Protein AF-A0A060XKL8-F1 (afdb_monomer_lite)

Radius of gyration: 13.17 Å; chains: 1; bounding box: 28×23×32 Å

Sequence (56 aa):
GLLIVPRISKQTAGGRAFSYRAPFLWNGLPTHVRDANSVSTFKSLLKTHLFSGSYD

Secondary structure (DSSP, 8-state):
-PPP-PPPS-TTTTTTSHHHHHHHHHHTS-HHHHT-SSHHHHHHHHHHHHHHHHH-

pLDDT: mean 90.71, std 7.71, range [54.66, 97.19]

Structure (mmCIF, N/CA/C/O backbone):
data_AF-A0A060XKL8-F1
#
_entry.id   AF-A0A060XKL8-F1
#
loop_
_atom_site.group_PDB
_atom_site.id
_atom_site.type_symbol
_atom_site.label_atom_id
_atom_site.label_alt_id
_atom_site.label_comp_id
_atom_site.label_asym_id
_atom_site.label_entity_id
_atom_site.label_seq_id
_atom_site.pdbx_PDB_ins_code
_atom_site.Cartn_x
_atom_site.Cartn_y
_atom_site.Cartn_z
_atom_site.occupancy
_atom_site.B_iso_or_equiv
_atom_site.auth_seq_id
_atom_site.auth_comp_id
_atom_site.auth_asym_id
_atom_site.auth_atom_id
_atom_site.pdbx_PDB_model_num
ATOM 1 N N . GLY A 1 1 ? -8.596 -0.658 -3.869 1.00 80.56 1 GLY A N 1
ATOM 2 C CA . GLY A 1 1 ? -8.432 -1.082 -5.286 1.00 80.56 1 GLY A CA 1
ATOM 3 C C . GLY A 1 1 ? -6.986 -1.460 -5.606 1.00 80.56 1 GLY A C 1
ATOM 4 O O . GLY A 1 1 ? -6.096 -1.080 -4.848 1.00 80.56 1 GLY A O 1
ATOM 5 N N . LEU A 1 2 ? -6.746 -2.233 -6.677 1.00 92.38 2 LEU A N 1
ATOM 6 C CA . LEU A 1 2 ? -5.396 -2.590 -7.164 1.00 92.38 2 LEU A CA 1
ATOM 7 C C . LEU A 1 2 ? -4.856 -1.529 -8.134 1.00 92.38 2 LEU A C 1
ATOM 9 O O . LEU A 1 2 ? -5.626 -0.907 -8.862 1.00 92.38 2 LEU A O 1
ATOM 13 N N . LEU A 1 3 ? -3.537 -1.343 -8.144 1.00 93.94 3 LEU A N 1
ATOM 14 C CA . LEU A 1 3 ? -2.841 -0.400 -9.021 1.00 93.94 3 LEU A CA 1
ATOM 15 C C . LEU A 1 3 ? -2.223 -1.121 -10.227 1.00 93.94 3 LEU A C 1
ATOM 17 O O . LEU A 1 3 ? -1.840 -2.287 -10.138 1.00 93.94 3 LEU A O 1
ATOM 21 N N . ILE A 1 4 ? -2.085 -0.423 -11.353 1.00 95.00 4 ILE A N 1
ATOM 22 C CA . ILE A 1 4 ? -1.428 -0.969 -12.548 1.00 95.00 4 ILE A CA 1
ATOM 23 C C . ILE A 1 4 ? 0.085 -1.011 -12.307 1.00 95.00 4 ILE A C 1
ATOM 25 O O . ILE A 1 4 ? 0.696 0.013 -12.009 1.00 95.00 4 ILE A O 1
ATOM 29 N N . VAL A 1 5 ? 0.694 -2.188 -12.460 1.00 94.19 5 VAL A N 1
ATOM 30 C CA . VAL A 1 5 ? 2.153 -2.353 -12.403 1.00 94.19 5 VAL A CA 1
ATOM 31 C C . VAL A 1 5 ? 2.706 -2.249 -13.830 1.00 94.19 5 VAL A C 1
ATOM 33 O O . VAL A 1 5 ? 2.376 -3.098 -14.661 1.00 94.19 5 VAL A O 1
ATOM 36 N N . PRO A 1 6 ? 3.521 -1.230 -14.162 1.00 92.25 6 PRO A N 1
ATOM 37 C CA . PRO A 1 6 ? 4.074 -1.083 -15.502 1.00 92.25 6 PRO A CA 1
ATOM 38 C C . PRO A 1 6 ? 5.038 -2.226 -15.827 1.00 92.25 6 PRO A C 1
ATOM 40 O O . PRO A 1 6 ? 5.767 -2.718 -14.966 1.00 92.25 6 PRO A O 1
ATOM 43 N N . ARG A 1 7 ? 5.097 -2.625 -17.098 1.00 90.88 7 ARG A N 1
ATOM 44 C CA . ARG A 1 7 ? 6.112 -3.578 -17.551 1.00 90.88 7 ARG A CA 1
ATOM 45 C C . ARG A 1 7 ? 7.473 -2.885 -17.570 1.00 90.88 7 ARG A C 1
ATOM 47 O O . ARG A 1 7 ? 7.649 -1.873 -18.242 1.00 90.88 7 ARG A O 1
ATOM 54 N N . ILE A 1 8 ? 8.446 -3.452 -16.867 1.00 90.19 8 ILE A N 1
ATOM 55 C CA . ILE A 1 8 ? 9.832 -2.979 -16.870 1.00 90.19 8 ILE A CA 1
ATOM 56 C C . ILE A 1 8 ? 10.699 -3.903 -17.725 1.00 90.19 8 ILE A C 1
ATOM 58 O O . ILE A 1 8 ? 10.555 -5.120 -17.681 1.00 90.19 8 ILE A O 1
ATOM 62 N N . SER A 1 9 ? 11.616 -3.325 -18.499 1.00 81.50 9 SER A N 1
ATOM 63 C CA . SER A 1 9 ? 12.604 -4.098 -19.268 1.00 81.50 9 SER A CA 1
ATOM 64 C C . SER A 1 9 ? 13.841 -4.437 -18.424 1.00 81.50 9 SER A C 1
ATOM 66 O O . SER A 1 9 ? 14.376 -5.538 -18.510 1.00 81.50 9 SER A O 1
ATOM 68 N N . LYS A 1 10 ? 14.273 -3.515 -17.551 1.00 85.12 10 LYS A N 1
ATOM 69 C CA . LYS A 1 10 ? 15.430 -3.701 -16.664 1.00 85.12 10 LYS A CA 1
ATOM 70 C C . LYS A 1 10 ? 14.966 -3.918 -15.227 1.00 85.12 10 LYS A C 1
ATOM 72 O O . LYS A 1 10 ? 14.511 -2.972 -14.588 1.00 85.12 10 LYS A O 1
ATOM 77 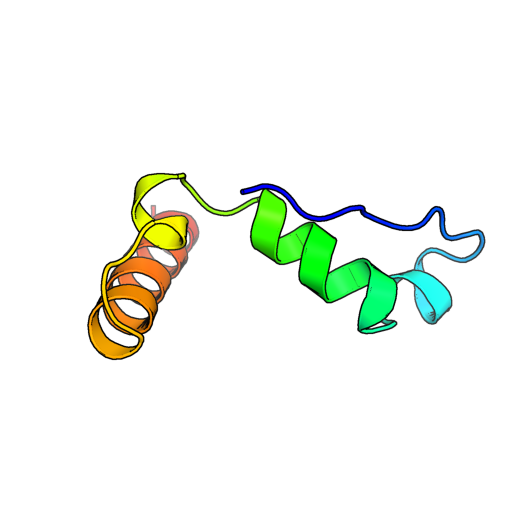N N . GLN A 1 11 ? 15.132 -5.131 -14.699 1.00 77.50 11 GLN A N 1
ATOM 78 C CA . GLN A 1 11 ? 14.707 -5.473 -13.333 1.00 77.50 11 GLN A CA 1
ATOM 79 C C . GLN A 1 11 ? 15.427 -4.663 -12.245 1.00 77.50 11 GLN A C 1
ATOM 81 O O . GLN A 1 11 ? 14.840 -4.346 -11.217 1.00 77.50 11 GLN A O 1
ATOM 86 N N . THR A 1 12 ? 16.682 -4.273 -12.475 1.00 78.38 12 THR A N 1
ATOM 87 C CA . THR A 1 12 ? 17.469 -3.494 -11.512 1.00 78.38 12 THR A CA 1
ATOM 88 C C . THR A 1 12 ? 17.116 -2.008 -11.557 1.00 78.38 12 THR A C 1
ATOM 90 O O . THR A 1 12 ? 16.513 -1.491 -10.621 1.00 78.38 12 THR A O 1
ATOM 93 N N . ALA A 1 13 ? 17.451 -1.313 -12.647 1.00 78.12 13 ALA A N 1
ATOM 94 C CA . ALA A 1 13 ? 17.208 0.125 -12.773 1.00 78.12 13 ALA A CA 1
ATOM 95 C C . ALA A 1 13 ? 15.707 0.460 -12.867 1.00 78.12 13 ALA A C 1
ATOM 97 O O . ALA A 1 13 ? 15.224 1.342 -12.166 1.00 78.12 13 ALA A O 1
ATOM 98 N N . GLY A 1 14 ? 14.953 -0.280 -13.687 1.00 78.50 14 GLY A N 1
ATOM 99 C CA . GLY A 1 14 ? 13.510 -0.083 -13.845 1.00 78.50 14 GLY A CA 1
ATOM 100 C C . GLY A 1 14 ? 12.701 -0.583 -12.649 1.00 78.50 14 GLY A C 1
ATOM 101 O O . GLY A 1 14 ? 11.725 0.053 -12.269 1.00 78.50 14 GLY A O 1
ATOM 102 N N . GLY A 1 15 ? 13.125 -1.669 -11.996 1.00 82.31 15 GLY A N 1
ATOM 103 C CA . GLY A 1 15 ? 12.409 -2.226 -10.841 1.00 82.31 15 GLY A CA 1
ATOM 104 C C . GLY A 1 15 ? 12.553 -1.423 -9.549 1.00 82.31 15 GLY A C 1
ATOM 105 O O . GLY A 1 15 ? 11.748 -1.589 -8.632 1.00 82.31 15 GLY A O 1
ATOM 106 N N . ARG A 1 16 ? 13.545 -0.527 -9.476 1.00 87.69 16 ARG A N 1
ATOM 107 C CA . ARG A 1 16 ? 13.698 0.447 -8.383 1.00 87.69 16 ARG A CA 1
ATOM 108 C C . ARG A 1 16 ? 12.894 1.728 -8.606 1.00 87.69 16 ARG A C 1
ATOM 110 O O . ARG A 1 16 ? 12.732 2.495 -7.662 1.00 87.69 16 ARG A O 1
ATOM 117 N N . ALA A 1 17 ? 12.390 1.970 -9.818 1.00 92.12 17 ALA A N 1
ATOM 118 C CA . ALA A 1 17 ? 11.590 3.153 -10.102 1.00 92.12 17 ALA A CA 1
ATOM 119 C C . ALA A 1 17 ? 10.296 3.132 -9.281 1.00 92.12 17 ALA A C 1
ATOM 121 O O . ALA A 1 17 ? 9.626 2.100 -9.184 1.00 92.12 17 ALA A O 1
ATOM 122 N N . PHE A 1 18 ? 9.917 4.285 -8.724 1.00 90.38 18 PHE A N 1
ATOM 123 C CA . PHE A 1 18 ? 8.697 4.414 -7.926 1.00 90.38 18 PHE A CA 1
ATOM 124 C C . PHE A 1 18 ? 7.452 3.971 -8.707 1.00 90.38 18 PHE A C 1
ATOM 126 O O . PHE A 1 18 ? 6.613 3.255 -8.168 1.00 90.38 18 PHE A O 1
ATOM 133 N N . SER A 1 19 ? 7.387 4.307 -10.000 1.00 92.19 19 SER A N 1
ATOM 134 C CA . SER A 1 19 ? 6.296 3.924 -10.905 1.00 92.19 19 SER A CA 1
ATOM 135 C C . SER A 1 19 ? 6.068 2.414 -10.995 1.00 92.19 19 SER A C 1
ATOM 137 O O . SER A 1 19 ? 4.936 1.994 -11.197 1.00 92.19 19 SER A O 1
ATOM 139 N N . TYR A 1 20 ? 7.109 1.595 -10.816 1.00 93.94 20 TYR A N 1
ATOM 140 C CA . TYR A 1 20 ? 6.987 0.140 -10.722 1.00 93.94 20 TYR A CA 1
ATOM 141 C C . TYR A 1 20 ? 6.816 -0.326 -9.277 1.00 93.94 20 TYR A C 1
ATOM 143 O O . TYR A 1 20 ? 5.908 -1.096 -8.961 1.00 93.94 20 TYR A O 1
ATOM 151 N N . ARG A 1 21 ? 7.699 0.130 -8.381 1.00 94.06 21 ARG A N 1
ATOM 152 C CA . ARG A 1 21 ? 7.816 -0.442 -7.040 1.00 94.06 21 ARG A CA 1
ATOM 153 C C . ARG A 1 21 ? 6.630 -0.098 -6.145 1.00 94.06 21 ARG A C 1
ATOM 155 O O . ARG A 1 21 ? 6.242 -0.939 -5.340 1.00 94.06 21 ARG A O 1
ATOM 162 N N . ALA A 1 22 ? 6.042 1.087 -6.295 1.00 94.06 22 ALA A N 1
ATOM 163 C CA . ALA A 1 22 ? 4.877 1.493 -5.518 1.00 94.06 22 ALA A CA 1
ATOM 164 C C . ALA A 1 22 ? 3.645 0.608 -5.790 1.00 94.06 22 ALA A C 1
ATOM 166 O O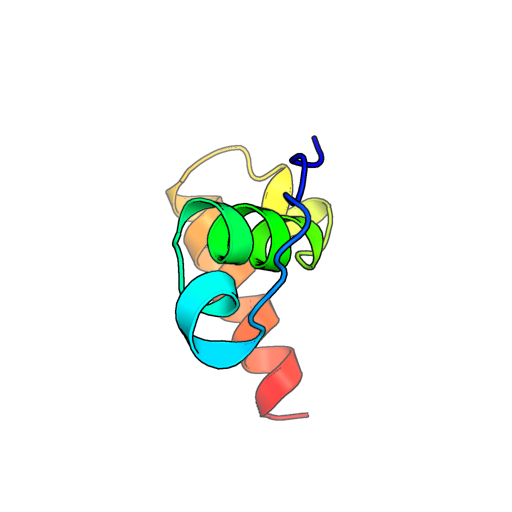 . ALA A 1 22 ? 3.165 -0.007 -4.837 1.00 94.06 22 ALA A O 1
ATOM 167 N N . PRO A 1 23 ? 3.154 0.455 -7.041 1.00 95.31 23 PRO A N 1
ATOM 168 C CA . PRO A 1 23 ? 2.013 -0.419 -7.306 1.00 95.31 23 PRO A CA 1
ATOM 169 C C . PRO A 1 23 ? 2.331 -1.891 -7.033 1.00 95.31 23 PRO A C 1
ATOM 171 O O . PRO A 1 23 ? 1.464 -2.613 -6.551 1.00 95.31 23 PRO A O 1
ATOM 174 N N . PHE A 1 24 ? 3.576 -2.327 -7.266 1.00 94.81 24 PHE A N 1
ATOM 175 C CA . PHE A 1 24 ? 4.018 -3.681 -6.932 1.00 94.81 24 PHE A CA 1
ATOM 176 C C . PHE A 1 24 ? 3.875 -3.979 -5.431 1.00 94.81 24 PHE A C 1
ATOM 178 O O . PHE A 1 24 ? 3.250 -4.970 -5.061 1.00 94.81 24 PHE A O 1
ATOM 185 N N . LEU A 1 25 ? 4.411 -3.110 -4.565 1.00 94.56 25 LEU A N 1
ATOM 186 C CA . LEU A 1 25 ? 4.316 -3.282 -3.113 1.00 94.56 25 LEU A CA 1
ATOM 187 C C . LEU A 1 25 ? 2.877 -3.141 -2.620 1.00 94.56 25 LEU A C 1
ATOM 189 O O . LEU A 1 25 ? 2.430 -3.958 -1.824 1.00 94.56 25 LEU A O 1
ATOM 193 N N . TRP A 1 26 ? 2.145 -2.138 -3.114 1.00 95.50 26 TRP A N 1
ATOM 194 C CA . TRP A 1 26 ? 0.751 -1.916 -2.738 1.00 95.50 26 TRP A CA 1
ATOM 195 C C . TRP A 1 26 ? -0.115 -3.143 -3.022 1.00 95.50 26 TRP A C 1
ATOM 197 O O . TRP A 1 26 ? -0.860 -3.586 -2.154 1.00 95.50 26 TRP A O 1
ATOM 207 N N . ASN A 1 27 ? 0.009 -3.727 -4.215 1.00 95.88 27 ASN A N 1
ATOM 208 C CA . ASN A 1 27 ? -0.794 -4.881 -4.615 1.00 95.88 27 ASN A CA 1
ATOM 209 C C . ASN A 1 27 ? -0.477 -6.151 -3.815 1.00 95.88 27 ASN A C 1
ATOM 211 O O . ASN A 1 27 ? -1.338 -7.021 -3.720 1.00 95.88 27 ASN A O 1
ATOM 215 N N . GLY A 1 28 ? 0.722 -6.250 -3.236 1.00 93.62 28 GLY A N 1
ATOM 216 C CA . GLY A 1 28 ? 1.099 -7.346 -2.345 1.00 93.62 28 GLY A CA 1
ATOM 217 C C . GLY A 1 28 ? 0.501 -7.246 -0.938 1.00 93.62 28 GLY A C 1
ATOM 218 O O . GLY A 1 28 ? 0.594 -8.206 -0.180 1.00 93.62 28 GLY A O 1
ATOM 219 N N . LEU A 1 29 ? -0.109 -6.114 -0.568 1.00 94.88 29 LEU A N 1
ATOM 220 C CA . LEU A 1 29 ? -0.682 -5.935 0.765 1.00 94.88 29 LEU A CA 1
ATOM 221 C C . LEU A 1 29 ? -2.046 -6.638 0.909 1.00 94.88 29 LEU A C 1
ATOM 223 O O . LEU A 1 29 ? -2.886 -6.565 -0.002 1.00 94.88 29 LEU A O 1
ATOM 227 N N . PRO A 1 30 ? -2.341 -7.220 2.087 1.00 94.50 30 PRO A N 1
ATOM 228 C CA . PRO A 1 30 ? -3.660 -7.756 2.392 1.00 94.50 30 PRO A CA 1
ATOM 229 C C . PRO A 1 30 ? -4.756 -6.700 2.234 1.00 94.50 30 PRO A C 1
ATOM 231 O O . PRO A 1 30 ? -4.556 -5.516 2.517 1.00 94.50 30 PRO A O 1
ATOM 234 N N . THR A 1 31 ? -5.947 -7.134 1.824 1.00 94.25 31 THR A N 1
ATOM 235 C CA . THR A 1 31 ? -7.100 -6.248 1.590 1.00 94.25 31 THR A CA 1
ATOM 236 C C . THR A 1 31 ? -7.445 -5.400 2.817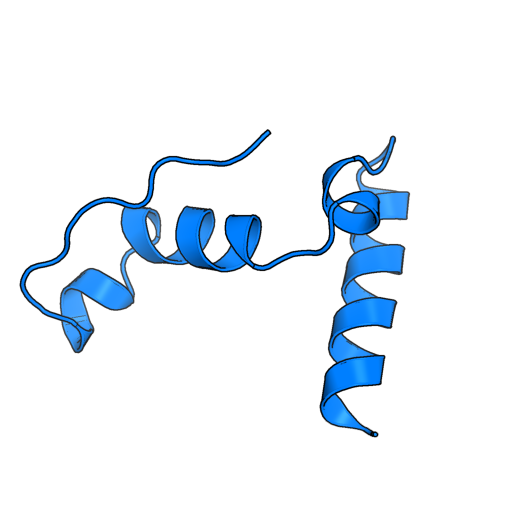 1.00 94.25 31 THR A C 1
ATOM 238 O O . THR A 1 31 ? -7.614 -4.196 2.685 1.00 94.25 31 THR A O 1
ATOM 241 N N . HIS A 1 32 ? -7.425 -5.983 4.022 1.00 93.31 32 HIS A N 1
ATOM 242 C CA . HIS A 1 32 ? -7.724 -5.254 5.261 1.00 93.31 32 HIS A CA 1
ATOM 243 C C . HIS A 1 32 ? -6.716 -4.131 5.572 1.00 93.31 32 HIS A C 1
ATOM 245 O O . HIS A 1 32 ? -7.085 -3.138 6.189 1.00 93.31 32 HIS A O 1
ATOM 251 N N . VAL A 1 33 ? -5.453 -4.264 5.141 1.00 95.44 33 VAL A N 1
ATOM 252 C CA . VAL A 1 33 ? -4.451 -3.193 5.270 1.00 95.44 33 VAL A CA 1
ATOM 253 C C . VAL A 1 33 ? -4.761 -2.086 4.265 1.00 95.44 33 VAL A C 1
ATOM 255 O O . VAL A 1 33 ? -4.716 -0.913 4.619 1.00 95.44 33 VAL A O 1
ATOM 258 N N . ARG A 1 34 ? -5.099 -2.443 3.019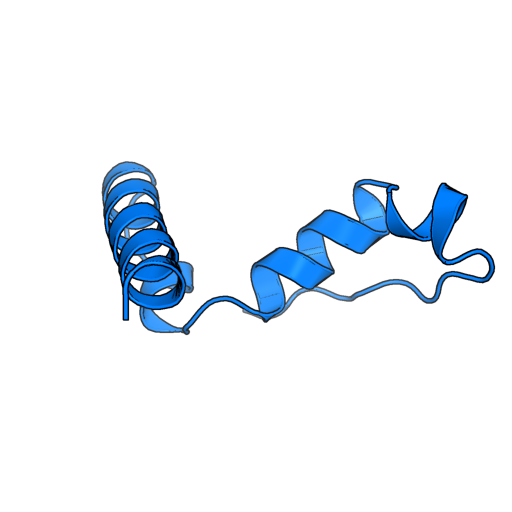 1.00 94.69 34 ARG A N 1
ATOM 259 C CA . ARG A 1 34 ? -5.378 -1.480 1.938 1.00 94.69 34 ARG A CA 1
ATOM 260 C C . ARG A 1 34 ? -6.662 -0.682 2.144 1.00 94.69 34 ARG A C 1
ATOM 262 O O . ARG A 1 34 ? -6.684 0.494 1.797 1.00 94.69 34 ARG A O 1
ATOM 269 N N . ASP A 1 35 ? -7.691 -1.304 2.707 1.00 94.81 35 ASP A N 1
ATOM 270 C CA . ASP A 1 35 ? -9.009 -0.693 2.926 1.00 94.81 35 ASP A CA 1
ATOM 271 C C . ASP A 1 35 ? -9.112 0.047 4.273 1.00 94.81 35 ASP A C 1
ATOM 273 O O . ASP A 1 35 ? -10.203 0.373 4.734 1.00 94.81 35 ASP A O 1
ATOM 277 N N . ALA A 1 36 ? -7.979 0.334 4.920 1.00 95.75 36 ALA A N 1
ATOM 278 C CA . ALA A 1 36 ? -7.954 1.063 6.178 1.00 95.75 36 ALA A CA 1
ATOM 279 C C . ALA A 1 36 ? -8.608 2.453 6.054 1.00 95.75 36 ALA A C 1
ATOM 281 O O . ALA A 1 36 ? -8.245 3.269 5.208 1.00 95.75 36 ALA A O 1
ATOM 282 N N . ASN A 1 37 ? -9.518 2.759 6.978 1.00 94.56 37 ASN A N 1
ATOM 283 C CA . AS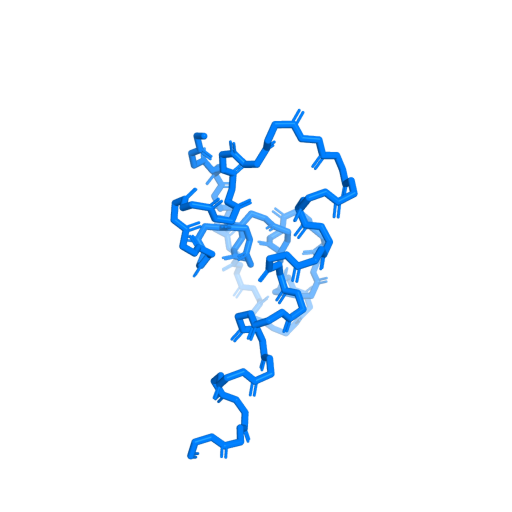N A 1 37 ? -10.355 3.964 6.947 1.00 94.56 37 ASN A CA 1
ATOM 284 C C . ASN A 1 37 ? -9.589 5.266 7.247 1.00 94.56 37 ASN A C 1
ATOM 286 O O . ASN A 1 37 ? -10.143 6.357 7.130 1.00 94.56 37 ASN A O 1
ATOM 290 N N . SER A 1 38 ? -8.335 5.172 7.693 1.00 96.38 38 SER A N 1
ATOM 291 C CA . SER A 1 38 ? -7.488 6.326 7.981 1.00 96.38 38 SER A CA 1
ATOM 292 C C . SER A 1 38 ? -6.013 6.000 7.770 1.00 96.38 38 SER A C 1
ATOM 294 O O . SER A 1 38 ? -5.588 4.847 7.875 1.00 96.38 38 SER A O 1
ATOM 296 N N . VAL A 1 39 ? -5.200 7.038 7.560 1.00 95.44 39 VAL A N 1
ATOM 297 C CA . VAL A 1 39 ? -3.739 6.904 7.437 1.00 95.44 39 VAL A CA 1
ATOM 298 C C . VAL A 1 39 ? -3.112 6.339 8.718 1.00 95.44 39 VAL A C 1
ATOM 300 O O . VAL A 1 39 ? -2.142 5.587 8.647 1.00 95.44 39 VAL A O 1
ATOM 303 N N . SER A 1 40 ? -3.657 6.681 9.890 1.00 97.19 40 SER A N 1
ATOM 304 C CA . SER A 1 40 ? -3.180 6.150 11.174 1.00 97.19 40 SER A CA 1
ATOM 305 C C . SER A 1 40 ? -3.407 4.638 11.254 1.00 97.19 40 SER A C 1
ATOM 307 O O . SER A 1 40 ? -2.470 3.875 11.487 1.00 97.19 40 SER A O 1
ATOM 309 N N . THR A 1 41 ? -4.629 4.198 10.944 1.00 96.56 41 THR A N 1
ATOM 310 C CA . THR A 1 41 ? -5.003 2.779 10.907 1.00 96.56 41 THR A CA 1
ATOM 311 C C . THR A 1 41 ? -4.174 2.013 9.878 1.00 96.56 41 THR A C 1
ATOM 313 O O . THR A 1 41 ? -3.645 0.952 10.200 1.00 96.56 41 THR A O 1
ATOM 316 N N . PHE A 1 42 ? -3.985 2.578 8.680 1.00 96.50 42 PHE A N 1
ATOM 317 C CA . PHE A 1 42 ? -3.133 1.999 7.639 1.00 96.50 42 PHE A CA 1
ATOM 318 C C . PHE A 1 42 ? -1.713 1.739 8.155 1.00 96.50 42 PHE A C 1
ATOM 320 O O . PHE A 1 42 ? -1.205 0.629 8.023 1.00 96.50 42 PHE A O 1
ATOM 327 N N . LYS A 1 43 ? -1.078 2.738 8.785 1.00 96.50 43 LYS A N 1
ATOM 328 C CA . LYS A 1 43 ? 0.288 2.610 9.320 1.00 96.50 43 LYS A CA 1
ATOM 329 C C . LYS A 1 43 ? 0.384 1.531 10.399 1.00 96.50 43 LYS A C 1
ATOM 331 O O . LYS A 1 43 ? 1.354 0.772 10.397 1.00 96.50 43 LYS A O 1
ATOM 336 N N . SER A 1 44 ? -0.600 1.457 11.294 1.00 96.88 44 SER A N 1
ATOM 337 C CA . SER A 1 44 ? -0.651 0.437 12.347 1.00 96.88 44 SER A CA 1
ATOM 338 C C . SER A 1 44 ? -0.794 -0.970 11.765 1.00 96.88 44 SER A C 1
ATOM 340 O O . SER A 1 44 ? 0.025 -1.832 12.073 1.00 96.88 44 SER A O 1
ATOM 342 N N . LEU A 1 45 ? -1.762 -1.186 10.867 1.00 96.31 45 LEU A N 1
ATOM 343 C CA . LEU A 1 45 ? -1.988 -2.481 10.215 1.00 96.31 45 LEU A CA 1
ATOM 344 C C . LEU A 1 45 ? -0.795 -2.913 9.356 1.00 96.31 45 LEU A C 1
ATOM 346 O O . LEU A 1 45 ? -0.382 -4.070 9.406 1.00 96.31 45 LEU A O 1
ATOM 350 N N . LEU A 1 46 ? -0.204 -1.978 8.607 1.00 96.19 46 LEU A N 1
ATOM 351 C CA . LEU A 1 46 ? 0.982 -2.238 7.796 1.00 96.19 46 LEU A CA 1
ATOM 352 C C . LEU A 1 46 ? 2.160 -2.679 8.666 1.00 96.19 46 LEU A C 1
ATOM 354 O O . LEU A 1 46 ? 2.829 -3.654 8.332 1.00 96.19 46 LEU A O 1
ATOM 358 N N . LYS A 1 47 ? 2.404 -1.985 9.785 1.00 95.38 47 LYS A N 1
ATOM 359 C CA . LYS A 1 47 ? 3.445 -2.377 10.737 1.00 95.38 47 LYS A CA 1
ATOM 360 C C . LYS A 1 47 ? 3.185 -3.797 11.240 1.00 95.38 47 LYS A C 1
ATOM 362 O O . LYS A 1 47 ? 4.059 -4.641 11.088 1.00 95.38 47 LYS A O 1
ATOM 367 N N . THR A 1 48 ? 1.996 -4.081 11.768 1.00 95.75 48 THR A N 1
ATOM 368 C CA . THR A 1 48 ? 1.650 -5.422 12.267 1.00 95.75 48 THR A CA 1
ATOM 369 C C . THR A 1 48 ? 1.876 -6.504 11.210 1.00 95.75 48 THR A C 1
ATOM 371 O O . THR A 1 48 ? 2.507 -7.517 11.503 1.00 95.75 48 THR A O 1
ATOM 374 N N . HIS A 1 49 ? 1.435 -6.269 9.972 1.00 92.88 49 HIS A N 1
ATOM 375 C CA . HIS A 1 49 ? 1.601 -7.223 8.878 1.00 92.88 49 HIS A CA 1
ATOM 376 C C . HIS A 1 49 ? 3.076 -7.493 8.536 1.00 92.88 49 HIS A C 1
ATOM 378 O O . HIS A 1 49 ? 3.475 -8.649 8.413 1.00 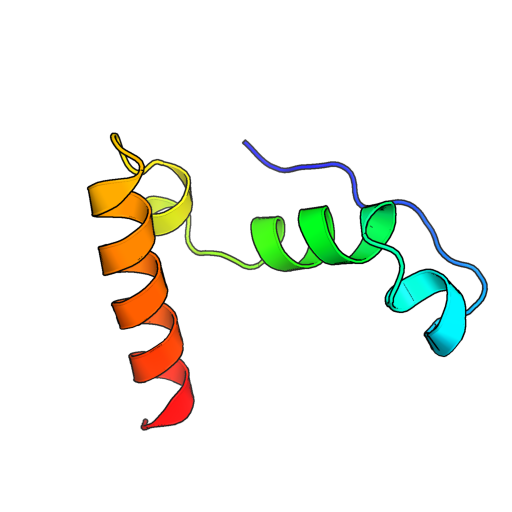92.88 49 HIS A O 1
ATOM 384 N N . LEU A 1 50 ? 3.896 -6.443 8.419 1.00 92.88 50 LEU A N 1
ATOM 385 C CA . LEU A 1 50 ? 5.320 -6.580 8.091 1.00 92.88 50 LEU A CA 1
ATOM 386 C C . LEU A 1 50 ? 6.123 -7.243 9.217 1.00 92.88 50 LEU A C 1
ATOM 388 O O . LEU A 1 50 ? 7.058 -7.990 8.937 1.00 92.88 50 LEU A O 1
ATOM 392 N N . PHE A 1 51 ? 5.766 -6.979 10.477 1.00 93.56 51 PHE A N 1
ATOM 393 C CA . PHE A 1 51 ? 6.414 -7.617 11.622 1.00 93.56 51 PHE A CA 1
ATOM 394 C C . PHE A 1 51 ? 6.042 -9.098 11.733 1.00 93.56 51 PHE A C 1
ATOM 396 O O . PHE A 1 51 ? 6.941 -9.912 11.901 1.00 93.56 51 PHE A O 1
ATOM 403 N N . SER A 1 52 ? 4.767 -9.467 11.569 1.00 90.50 52 SER A N 1
ATOM 404 C CA . SER A 1 52 ? 4.361 -10.883 11.579 1.00 90.50 52 SER A CA 1
ATOM 405 C C . SER A 1 52 ? 5.120 -11.691 10.524 1.00 90.50 52 SER A C 1
ATOM 407 O O . SER A 1 52 ? 5.746 -12.682 10.862 1.00 90.50 52 SER A O 1
ATOM 409 N N . GLY A 1 53 ? 5.193 -11.220 9.276 1.00 82.25 53 GLY A N 1
ATOM 410 C CA . GLY A 1 53 ? 5.896 -11.960 8.221 1.00 82.25 53 GLY A CA 1
ATOM 411 C C . GLY A 1 53 ? 7.427 -12.020 8.342 1.00 82.25 53 GLY A C 1
ATOM 412 O O . GLY A 1 53 ? 8.050 -12.699 7.533 1.00 82.25 53 GLY A O 1
ATOM 413 N N . SER A 1 54 ? 8.040 -11.287 9.280 1.00 82.19 54 SER A N 1
ATOM 414 C CA . SER A 1 54 ? 9.505 -11.254 9.451 1.00 82.19 54 SER A CA 1
ATOM 415 C C . SER A 1 54 ? 10.002 -12.040 10.667 1.00 82.19 54 SER A C 1
ATOM 417 O O . SER A 1 54 ? 11.195 -12.326 10.737 1.00 82.19 54 SER A O 1
ATOM 419 N N . TYR A 1 55 ? 9.125 -12.312 11.637 1.00 74.81 55 TYR A N 1
ATOM 420 C CA . TYR A 1 55 ? 9.475 -12.911 12.932 1.00 74.81 55 TYR A CA 1
ATOM 421 C C . TYR A 1 55 ? 8.699 -14.204 13.246 1.00 74.81 55 TYR A C 1
ATOM 423 O O . TYR A 1 55 ? 8.860 -14.732 14.345 1.00 74.81 55 TYR A O 1
ATOM 431 N N . ASP A 1 56 ? 7.874 -14.684 12.312 1.00 54.66 56 ASP A N 1
ATOM 432 C CA . ASP A 1 56 ? 7.396 -16.077 12.274 1.00 54.66 56 ASP A CA 1
ATOM 433 C C . ASP A 1 56 ? 8.524 -17.046 11.870 1.00 54.66 56 ASP A C 1
ATOM 435 O O . ASP A 1 56 ? 9.365 -16.664 11.017 1.00 54.66 56 ASP A O 1
#

Foldseek 3Di:
DADDADDDPDCPPRVPDCSHVVSVVLNPDDPCLNPDPDPVRNVVVVVVVVVVVPPD

Organism: Oncorhynchus mykiss (NCBI:txid8022)